Protein AF-A0A9E3SBA1-F1 (afdb_monomer)

Radius of gyration: 16.75 Å; Cα contacts (8 Å, |Δi|>4): 49; chains: 1; bounding box: 34×26×50 Å

Mean predicted aligned error: 8.0 Å

Foldseek 3Di:
DVVVVVVVVVVVVVLVVQLVQVLCCQAVCDDPNHRVDDVVCVVVPDDGHPVSNDPVVSVVSSVVVVVVVCVVVVVPPDDD

Sequence (80 aa):
SVLDGVGNGLGYAWVLIAVGFVRELFGSGTIWGYSVVPEAFYGIGYKNNGFMILPPMALIIVGIIIWIQRARTPELVEEN

Solvent-accessible surface area (backbone atoms only — not comparable to full-atom values): 4629 Å² total; per-residue (Å²): 108,75,67,56,54,49,52,52,52,50,54,54,50,51,53,53,51,54,51,49,51,53,32,32,45,60,11,68,28,22,58,97,84,43,71,72,56,57,67,68,48,48,72,76,67,55,68,66,33,66,68,45,62,38,74,72,43,55,57,52,50,50,51,50,53,52,48,54,52,40,72,75,40,57,89,74,51,82,84,128

Structure (mmCIF, N/CA/C/O backbone):
data_AF-A0A9E3SBA1-F1
#
_entry.id   AF-A0A9E3SBA1-F1
#
loop_
_atom_site.group_PDB
_atom_site.id
_atom_site.type_symbol
_atom_site.label_atom_id
_atom_site.label_alt_id
_atom_site.label_comp_id
_atom_site.label_asym_id
_atom_site.label_entity_id
_atom_site.label_seq_id
_atom_site.pdbx_PDB_ins_code
_atom_site.Cartn_x
_atom_site.Cartn_y
_atom_site.Cartn_z
_atom_site.occupancy
_atom_site.B_iso_or_equiv
_atom_site.auth_seq_id
_atom_site.auth_comp_id
_atom_site.auth_asym_id
_atom_site.auth_atom_id
_atom_site.pdbx_PDB_model_num
ATOM 1 N N . SER A 1 1 ? -20.533 -10.253 19.241 1.00 65.38 1 SER A N 1
ATOM 2 C CA . SER A 1 1 ? -21.648 -10.551 18.319 1.00 65.38 1 SER A CA 1
ATOM 3 C C . SER A 1 1 ? -21.093 -11.035 16.983 1.00 65.38 1 SER A C 1
ATOM 5 O O . SER A 1 1 ? -19.977 -10.664 16.641 1.00 65.3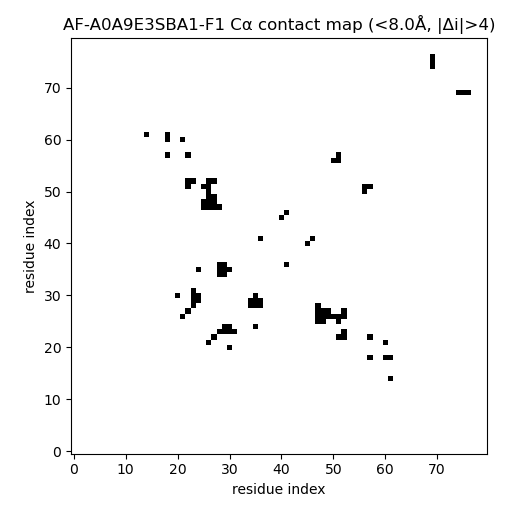8 1 SER A O 1
ATOM 7 N N . VAL A 1 2 ? -21.827 -11.855 16.217 1.00 84.25 2 VAL A N 1
ATOM 8 C CA . VAL A 1 2 ? -21.426 -12.283 14.851 1.00 84.25 2 VAL A CA 1
ATOM 9 C C . VAL A 1 2 ? -21.151 -11.069 13.954 1.00 84.25 2 VAL A C 1
ATOM 11 O O . VAL A 1 2 ? -20.204 -11.070 13.174 1.00 84.25 2 VAL A O 1
ATOM 14 N N . LEU A 1 3 ? -21.929 -9.999 14.141 1.00 82.31 3 LEU A N 1
ATOM 15 C CA . LEU A 1 3 ? -21.776 -8.725 13.443 1.00 82.31 3 LEU A CA 1
ATOM 16 C C . LEU A 1 3 ? -20.414 -8.051 13.712 1.00 82.31 3 LEU A C 1
ATOM 18 O O . LEU A 1 3 ? -19.816 -7.508 12.788 1.00 82.31 3 LEU A O 1
ATOM 22 N N . ASP A 1 4 ? -19.879 -8.164 14.931 1.00 80.38 4 ASP A N 1
ATOM 23 C CA . ASP A 1 4 ? -18.568 -7.599 15.298 1.00 80.38 4 ASP A CA 1
ATOM 24 C C . ASP A 1 4 ? -17.420 -8.402 14.667 1.00 80.38 4 ASP A C 1
ATOM 26 O O . ASP A 1 4 ? -16.391 -7.849 14.277 1.00 80.38 4 ASP A O 1
ATOM 30 N N . GLY A 1 5 ? -17.605 -9.719 14.527 1.00 86.00 5 GLY A N 1
ATOM 31 C CA . GLY A 1 5 ? -16.667 -10.587 13.814 1.00 86.00 5 GLY A CA 1
ATOM 32 C C . GLY A 1 5 ? -16.610 -10.263 12.319 1.00 86.00 5 GLY A C 1
ATOM 33 O O . GLY A 1 5 ? -15.524 -10.142 11.752 1.00 86.00 5 GLY A O 1
ATOM 34 N N . VAL A 1 6 ? -17.772 -10.048 11.693 1.00 90.81 6 VAL A N 1
ATOM 35 C CA . VAL A 1 6 ? -17.874 -9.640 10.282 1.00 90.81 6 VAL A CA 1
ATOM 36 C C . VAL A 1 6 ? -17.288 -8.244 10.066 1.00 90.81 6 VAL A C 1
ATOM 38 O O . VAL A 1 6 ? -16.531 -8.052 9.118 1.00 90.81 6 VAL A O 1
ATOM 41 N N . GLY A 1 7 ? -17.567 -7.289 10.959 1.00 87.00 7 GLY A N 1
ATOM 42 C CA . GLY A 1 7 ? -17.026 -5.929 10.879 1.00 87.00 7 GLY A CA 1
ATOM 43 C C . GLY A 1 7 ? -15.496 -5.892 10.907 1.00 87.00 7 GLY A C 1
ATOM 44 O O . GLY A 1 7 ? -14.880 -5.243 10.062 1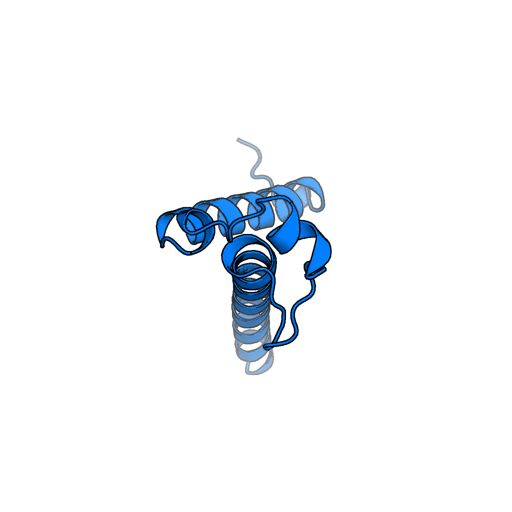.00 87.00 7 GLY A O 1
ATOM 45 N N . ASN A 1 8 ? -14.871 -6.658 11.805 1.00 87.88 8 ASN A N 1
ATOM 46 C CA . ASN A 1 8 ? -13.411 -6.769 11.847 1.00 87.88 8 ASN A CA 1
ATOM 47 C C . ASN A 1 8 ? -12.853 -7.445 10.588 1.00 87.88 8 ASN A C 1
ATOM 49 O O . ASN A 1 8 ? -11.917 -6.931 9.976 1.00 87.88 8 ASN A O 1
ATOM 53 N N . GLY A 1 9 ? -13.450 -8.561 10.155 1.00 90.38 9 GLY A N 1
ATOM 54 C CA . GLY A 1 9 ? -13.024 -9.271 8.946 1.00 90.38 9 GLY A CA 1
ATOM 55 C C . GLY A 1 9 ? -13.099 -8.408 7.683 1.00 90.38 9 GLY A C 1
ATOM 56 O O . GLY A 1 9 ? -12.163 -8.406 6.885 1.00 90.38 9 GLY A O 1
ATOM 57 N N . LEU A 1 10 ? -14.169 -7.622 7.531 1.00 93.00 10 LEU A N 1
ATOM 58 C CA . LEU A 1 10 ? -14.333 -6.682 6.420 1.00 93.00 10 LEU A CA 1
ATOM 59 C C . LEU A 1 10 ? -13.312 -5.542 6.472 1.00 93.00 10 LEU A C 1
ATOM 61 O O . LEU A 1 10 ? -12.761 -5.184 5.432 1.00 93.00 10 LEU A O 1
ATOM 65 N N . GLY A 1 11 ? -13.015 -5.014 7.662 1.00 88.56 11 GLY A N 1
ATOM 66 C CA . GLY A 1 11 ? -11.979 -3.996 7.844 1.00 88.56 11 GLY A CA 1
ATOM 67 C C . GLY A 1 11 ? -10.600 -4.486 7.399 1.00 88.56 11 GLY A C 1
ATOM 68 O O . GLY A 1 11 ? -9.930 -3.819 6.608 1.00 88.56 11 GLY A O 1
ATOM 69 N N . TYR A 1 12 ? -10.200 -5.687 7.828 1.00 90.00 12 TYR A N 1
ATOM 70 C CA . TYR A 1 12 ? -8.935 -6.286 7.393 1.00 90.00 12 TYR A CA 1
ATOM 71 C C . TYR A 1 12 ? -8.928 -6.601 5.893 1.00 90.00 12 TYR A C 1
ATOM 73 O O . TYR A 1 12 ? -7.959 -6.276 5.206 1.00 90.00 12 TYR A O 1
ATOM 81 N N . ALA A 1 13 ? -10.008 -7.182 5.363 1.00 92.50 13 ALA A N 1
ATOM 82 C CA . ALA A 1 13 ? -10.118 -7.494 3.940 1.00 92.50 13 ALA A CA 1
ATOM 83 C C . ALA A 1 13 ? -10.004 -6.234 3.067 1.00 92.50 13 ALA A C 1
ATOM 85 O O . ALA A 1 13 ? -9.298 -6.248 2.059 1.00 92.50 13 ALA A O 1
ATOM 86 N N . TRP A 1 14 ? -10.631 -5.130 3.481 1.00 93.12 14 TRP A N 1
ATOM 87 C CA . TRP A 1 14 ? -10.562 -3.854 2.773 1.00 93.12 14 TRP A CA 1
ATOM 88 C C . TRP A 1 14 ? -9.130 -3.323 2.664 1.00 93.12 14 TRP A C 1
ATOM 90 O O . TRP A 1 14 ? -8.688 -2.953 1.574 1.00 93.12 14 TRP A O 1
ATOM 100 N N . VAL A 1 15 ? -8.374 -3.343 3.767 1.00 91.81 15 VAL A N 1
ATOM 101 C CA . VAL A 1 15 ? -6.971 -2.899 3.772 1.00 91.81 15 VAL A CA 1
ATOM 102 C C . VAL A 1 15 ? -6.117 -3.778 2.857 1.00 91.81 1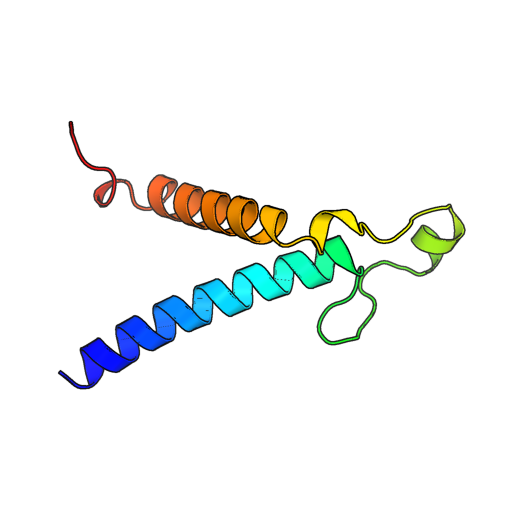5 VAL A C 1
ATOM 104 O O . VAL A 1 15 ? -5.315 -3.256 2.084 1.00 91.81 15 VAL A O 1
ATOM 107 N N . LEU A 1 16 ? -6.308 -5.101 2.888 1.00 92.00 16 LEU A N 1
ATOM 108 C CA . LEU A 1 16 ? -5.562 -6.027 2.030 1.00 92.00 16 LEU A CA 1
ATOM 109 C C . LEU A 1 16 ? -5.837 -5.788 0.540 1.00 92.00 16 LEU A C 1
ATOM 111 O O . LEU A 1 16 ? -4.894 -5.759 -0.254 1.00 92.00 16 LEU A O 1
ATOM 115 N N . ILE A 1 17 ? -7.102 -5.568 0.166 1.00 92.31 17 ILE A N 1
ATOM 116 C CA . ILE A 1 17 ? -7.495 -5.261 -1.216 1.00 92.31 17 ILE A CA 1
ATOM 117 C C . ILE A 1 17 ? -6.863 -3.941 -1.669 1.00 92.31 17 ILE A C 1
ATOM 119 O O . ILE A 1 17 ? -6.258 -3.889 -2.739 1.00 92.31 17 ILE A O 1
ATOM 123 N N . ALA A 1 18 ? -6.945 -2.891 -0.848 1.00 91.94 18 ALA A N 1
ATOM 124 C CA . ALA A 1 18 ? -6.381 -1.584 -1.174 1.00 91.94 18 ALA A CA 1
ATOM 125 C C . ALA A 1 18 ? -4.854 -1.638 -1.362 1.00 91.94 18 ALA A C 1
ATOM 127 O O . ALA A 1 18 ? -4.324 -1.116 -2.344 1.00 91.94 18 ALA A O 1
ATOM 128 N N . VAL A 1 19 ? -4.134 -2.310 -0.458 1.00 91.62 19 VAL A N 1
ATOM 129 C CA . VAL A 1 19 ? -2.672 -2.463 -0.548 1.00 91.62 19 VAL A CA 1
ATOM 130 C C . VAL A 1 19 ? -2.278 -3.293 -1.771 1.00 91.62 19 VAL A C 1
ATOM 132 O O . VAL A 1 19 ? -1.339 -2.926 -2.478 1.00 91.62 19 VAL A O 1
ATOM 135 N N . GLY A 1 20 ? -2.987 -4.394 -2.039 1.00 90.12 20 GLY A N 1
ATOM 136 C CA . GLY A 1 20 ? -2.748 -5.246 -3.206 1.00 90.12 20 GLY A 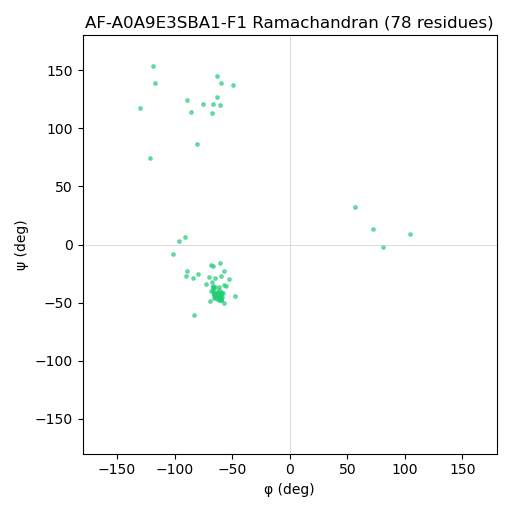CA 1
ATOM 137 C C . GLY A 1 20 ? -2.945 -4.493 -4.519 1.00 90.12 20 GLY A C 1
ATOM 138 O O . GLY A 1 20 ? -2.070 -4.532 -5.379 1.00 90.12 20 GLY A O 1
ATOM 139 N N . PHE A 1 21 ? -4.032 -3.725 -4.621 1.00 89.69 21 PHE A N 1
ATOM 140 C CA . PHE A 1 21 ? -4.336 -2.892 -5.783 1.00 89.69 21 PHE A CA 1
ATOM 141 C C . PHE A 1 21 ? -3.219 -1.889 -6.094 1.00 89.69 21 PHE A C 1
ATOM 143 O O . PHE A 1 21 ? -2.738 -1.819 -7.223 1.00 89.69 21 PHE A O 1
ATOM 150 N N . VAL A 1 22 ? -2.762 -1.138 -5.086 1.00 88.38 22 VAL A N 1
ATOM 151 C CA . VAL A 1 22 ? -1.678 -0.156 -5.255 1.00 88.38 22 VAL A CA 1
ATOM 152 C C . VAL A 1 22 ? -0.377 -0.856 -5.661 1.00 88.38 22 VAL A C 1
ATOM 154 O O . VAL A 1 22 ? 0.339 -0.377 -6.538 1.00 88.38 22 VAL A O 1
ATOM 157 N N . ARG A 1 23 ? -0.063 -2.012 -5.068 1.00 89.12 23 ARG A N 1
ATOM 158 C CA . ARG A 1 23 ? 1.149 -2.768 -5.421 1.00 89.12 23 ARG A CA 1
ATOM 159 C C . ARG A 1 23 ? 1.113 -3.317 -6.840 1.00 89.12 23 ARG A C 1
ATOM 161 O O . ARG A 1 23 ? 2.151 -3.312 -7.491 1.00 89.12 23 ARG A O 1
ATOM 168 N N . GLU A 1 24 ? -0.036 -3.773 -7.321 1.00 86.81 24 GLU A N 1
ATOM 169 C CA . GLU A 1 24 ? -0.166 -4.272 -8.692 1.00 86.81 24 GLU A CA 1
ATOM 170 C C . GLU A 1 24 ? -0.048 -3.123 -9.702 1.00 86.81 24 GLU A C 1
ATOM 172 O O . GLU A 1 24 ? 0.799 -3.154 -10.599 1.00 86.81 24 GLU A O 1
ATOM 177 N N . LEU A 1 25 ? -0.795 -2.038 -9.469 1.00 85.50 25 LEU A N 1
ATOM 178 C CA . LEU A 1 25 ? -0.814 -0.881 -10.358 1.00 85.50 25 LEU A CA 1
ATOM 179 C C . LEU A 1 25 ? 0.566 -0.227 -10.484 1.00 85.50 25 LEU A C 1
ATOM 181 O O . LEU A 1 25 ? 1.019 0.044 -11.592 1.00 85.50 25 LEU A O 1
ATOM 185 N N . PHE A 1 26 ? 1.248 0.026 -9.364 1.00 82.06 26 PHE A N 1
ATOM 186 C CA . PHE A 1 26 ? 2.547 0.703 -9.385 1.00 82.06 26 PHE A CA 1
ATOM 187 C C . PHE A 1 26 ? 3.732 -0.252 -9.528 1.00 82.06 26 PHE A C 1
ATOM 189 O O . PHE A 1 26 ? 4.799 0.185 -9.946 1.00 82.06 26 PHE A O 1
ATOM 196 N N . GLY A 1 27 ? 3.581 -1.527 -9.166 1.00 82.50 27 GLY A N 1
ATOM 197 C CA . GLY A 1 27 ? 4.640 -2.530 -9.262 1.00 82.50 27 GLY A CA 1
ATOM 198 C C . GLY A 1 27 ? 4.748 -3.127 -10.656 1.00 82.50 27 GLY A C 1
ATOM 199 O O . GLY A 1 27 ? 5.794 -3.004 -11.289 1.00 82.50 27 GLY A O 1
ATOM 200 N N . SER A 1 28 ? 3.677 -3.763 -11.137 1.00 77.62 28 SER A N 1
ATOM 201 C CA . SER A 1 28 ? 3.648 -4.459 -12.430 1.00 77.62 28 SER A CA 1
ATOM 202 C C . SER A 1 28 ? 2.966 -3.674 -13.549 1.00 77.62 28 SER A C 1
ATOM 204 O O . SER A 1 28 ? 3.047 -4.104 -14.698 1.00 77.62 28 SER A O 1
ATOM 206 N N . GLY A 1 29 ? 2.319 -2.542 -13.248 1.00 77.12 29 GLY A N 1
ATOM 207 C CA . GLY A 1 29 ? 1.572 -1.771 -14.248 1.00 77.12 29 GLY A CA 1
ATOM 208 C C . GLY A 1 29 ? 0.266 -2.445 -14.671 1.00 77.12 29 GLY A C 1
ATOM 209 O O . GLY A 1 29 ? -0.336 -2.062 -15.679 1.00 77.12 29 GLY A O 1
ATOM 210 N N . THR A 1 30 ? -0.167 -3.456 -13.913 1.00 80.69 30 THR A N 1
ATOM 211 C CA . THR A 1 30 ? -1.342 -4.276 -14.204 1.00 80.69 30 THR A CA 1
ATOM 212 C C . THR A 1 30 ? -2.366 -4.156 -13.089 1.00 80.69 30 THR A C 1
ATOM 214 O O . THR A 1 30 ? -2.033 -3.876 -11.941 1.00 80.69 30 THR A O 1
ATOM 217 N N . ILE A 1 31 ? -3.627 -4.372 -13.434 1.00 83.62 31 ILE A N 1
ATOM 218 C CA . ILE A 1 31 ? -4.721 -4.534 -12.484 1.00 83.62 31 ILE A CA 1
ATOM 219 C C . ILE A 1 31 ? -5.456 -5.798 -12.917 1.00 83.62 31 ILE A C 1
ATOM 221 O O . ILE A 1 31 ? -5.987 -5.853 -14.027 1.00 83.62 31 ILE A O 1
ATOM 225 N N . TRP A 1 32 ? -5.473 -6.822 -12.060 1.00 79.94 32 TRP A N 1
ATOM 226 C CA . TRP A 1 32 ? -6.140 -8.101 -12.324 1.00 79.94 32 TRP A CA 1
ATOM 227 C C . TRP A 1 32 ? -5.644 -8.773 -13.618 1.00 79.94 32 TRP A C 1
ATOM 229 O O . TRP A 1 32 ? -6.404 -9.433 -14.324 1.00 79.94 32 TRP A O 1
ATOM 239 N N . GLY A 1 33 ? -4.364 -8.572 -13.949 1.00 74.81 33 GLY A N 1
ATOM 240 C CA . GLY A 1 33 ? -3.746 -9.087 -15.176 1.00 74.81 33 GLY A CA 1
ATOM 241 C C . GLY A 1 33 ? -4.008 -8.270 -16.448 1.00 74.81 33 GLY A C 1
ATOM 242 O O . GLY A 1 33 ? -3.441 -8.593 -17.489 1.00 74.81 33 GLY A O 1
ATOM 243 N N . TYR A 1 34 ? -4.797 -7.194 -16.382 1.00 77.62 34 TYR A N 1
ATOM 244 C CA . TYR A 1 34 ? -4.925 -6.235 -17.480 1.00 77.62 34 TYR A CA 1
ATOM 245 C C . TYR A 1 34 ? -3.871 -5.138 -17.338 1.00 77.62 34 TYR A C 1
ATOM 247 O O . TYR A 1 34 ? -3.796 -4.476 -16.302 1.00 77.62 34 TYR A O 1
ATOM 255 N N . SER A 1 35 ? -3.059 -4.931 -18.375 1.00 74.62 35 SER A N 1
ATOM 256 C CA . SER A 1 35 ? -2.091 -3.831 -18.413 1.00 74.62 35 SER A CA 1
ATOM 257 C C . SER A 1 35 ? -2.819 -2.495 -18.480 1.00 74.62 35 SER A C 1
ATOM 259 O O . SER A 1 35 ? -3.481 -2.181 -19.467 1.00 74.62 35 SER A O 1
ATOM 261 N N . VAL A 1 36 ? -2.694 -1.710 -17.413 1.00 75.44 36 VAL A N 1
ATOM 262 C CA . VAL A 1 36 ? -3.268 -0.360 -17.321 1.00 75.44 36 VAL A CA 1
ATOM 263 C C . VAL A 1 36 ? -2.275 0.678 -17.828 1.00 75.44 36 VAL A C 1
ATOM 265 O O . VAL A 1 36 ? -2.672 1.718 -18.350 1.00 75.44 36 VAL A O 1
ATOM 268 N N . VAL A 1 37 ? -0.978 0.382 -17.727 1.00 70.56 37 VAL A N 1
ATOM 269 C CA . VAL A 1 37 ? 0.073 1.191 -18.343 1.00 70.56 37 VAL A CA 1
ATOM 270 C C . VAL A 1 37 ? 0.080 0.923 -19.857 1.00 70.56 37 VAL A C 1
ATOM 272 O O . VAL A 1 37 ? 0.273 -0.227 -20.261 1.00 70.56 37 VAL A O 1
ATOM 275 N N . PRO A 1 38 ? -0.119 1.945 -20.713 1.00 66.81 38 PRO A N 1
ATOM 276 C CA . PRO A 1 38 ? -0.107 1.761 -22.161 1.00 66.81 38 PRO A CA 1
ATOM 277 C C . PRO A 1 38 ? 1.241 1.212 -22.641 1.00 66.81 38 PRO A C 1
ATOM 279 O O . PRO A 1 38 ? 2.28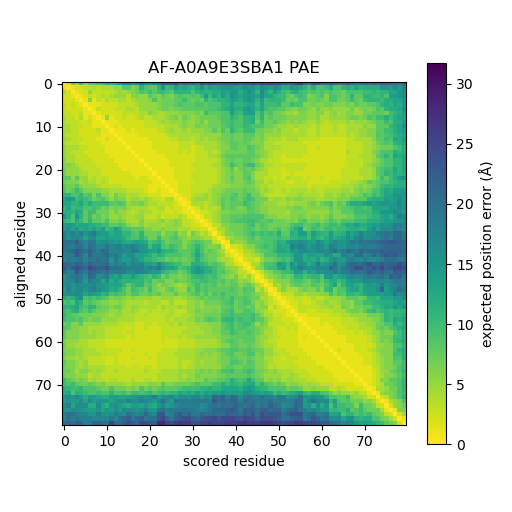9 1.700 -22.219 1.00 66.81 38 PRO A O 1
ATOM 282 N N . GLU A 1 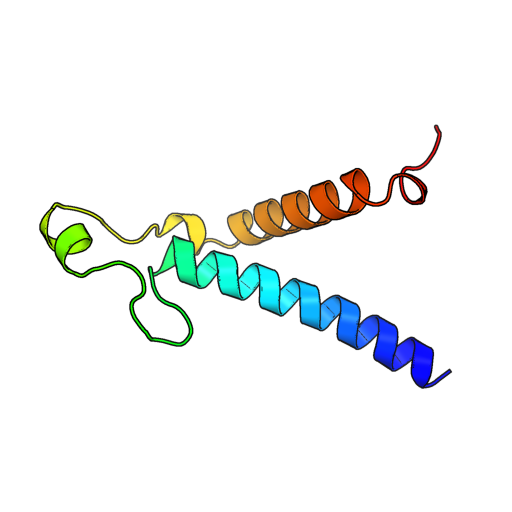39 ? 1.237 0.267 -23.586 1.00 64.69 39 GLU A N 1
ATOM 283 C CA . GLU A 1 39 ? 2.459 -0.289 -24.203 1.00 64.69 39 GLU A CA 1
ATOM 284 C C . GLU A 1 39 ? 3.397 0.790 -24.762 1.00 64.69 39 GLU A C 1
ATOM 286 O O . GLU A 1 39 ? 4.617 0.638 -24.726 1.00 64.69 39 GLU A O 1
ATOM 291 N N . ALA A 1 40 ? 2.842 1.927 -25.192 1.00 63.69 40 ALA A N 1
ATOM 292 C CA . ALA A 1 40 ? 3.609 3.092 -25.618 1.00 63.69 40 ALA A CA 1
ATOM 293 C C . ALA A 1 40 ? 4.575 3.605 -24.531 1.00 63.69 40 ALA A C 1
ATOM 295 O O . ALA A 1 40 ? 5.682 4.019 -24.863 1.00 63.69 40 ALA A O 1
ATOM 296 N N . PHE A 1 41 ? 4.204 3.531 -23.245 1.00 63.16 41 PHE A N 1
ATOM 297 C CA . PHE A 1 41 ? 5.090 3.894 -22.135 1.00 63.16 41 PHE A CA 1
ATOM 298 C C . PHE A 1 41 ? 6.248 2.899 -21.989 1.00 63.16 41 PHE A C 1
ATOM 300 O O . PHE A 1 41 ? 7.391 3.314 -21.798 1.00 63.16 41 PHE A O 1
ATOM 307 N N . TYR A 1 42 ? 5.994 1.598 -22.152 1.00 63.69 42 TYR A N 1
ATOM 308 C CA . TYR A 1 42 ? 7.061 0.591 -22.163 1.00 63.69 42 TYR A CA 1
ATOM 309 C C . TYR A 1 42 ? 8.004 0.772 -23.363 1.00 63.69 42 TYR A C 1
ATOM 311 O O . TYR A 1 42 ? 9.219 0.638 -23.214 1.00 63.69 42 TYR A O 1
ATOM 319 N N . GLY A 1 43 ? 7.470 1.169 -24.523 1.00 61.31 43 GLY A N 1
ATOM 320 C CA . GLY A 1 43 ? 8.244 1.470 -25.732 1.00 61.31 43 GLY A CA 1
ATOM 321 C C . GLY A 1 43 ? 9.181 2.680 -25.612 1.00 61.31 43 GLY A C 1
ATOM 322 O O . GLY A 1 43 ? 10.233 2.692 -26.245 1.00 61.31 43 GLY A O 1
ATOM 323 N N . ILE A 1 44 ? 8.853 3.667 -24.769 1.00 69.25 44 ILE A N 1
ATOM 324 C CA . ILE A 1 44 ? 9.702 4.848 -24.496 1.00 69.25 44 ILE A CA 1
ATOM 325 C C . ILE A 1 44 ? 10.662 4.654 -23.307 1.00 69.25 44 ILE A C 1
ATOM 327 O O . ILE A 1 44 ? 11.345 5.596 -22.909 1.00 69.25 44 ILE A O 1
ATOM 331 N N . GLY A 1 45 ? 10.735 3.443 -22.741 1.00 66.00 45 GLY A N 1
ATOM 332 C CA . GLY A 1 45 ? 11.688 3.093 -21.683 1.00 66.00 45 GLY A CA 1
ATOM 333 C C . GLY A 1 45 ? 11.104 2.987 -20.273 1.00 66.00 45 GLY A C 1
ATOM 334 O O . GLY A 1 45 ? 11.873 2.831 -19.321 1.00 66.00 45 GLY A O 1
ATOM 335 N N . TYR A 1 46 ? 9.777 3.028 -20.105 1.00 66.56 46 TYR A N 1
ATOM 336 C CA . TYR A 1 46 ? 9.154 2.703 -18.822 1.00 66.56 46 TYR A CA 1
ATOM 337 C C . TYR A 1 46 ? 9.433 1.240 -18.466 1.00 66.56 46 TYR A C 1
ATOM 339 O O . TYR A 1 46 ? 9.163 0.323 -19.242 1.00 66.56 46 TYR A O 1
ATOM 347 N N . LYS A 1 47 ? 9.973 1.019 -17.270 1.00 68.00 47 LYS A N 1
ATOM 348 C CA . LYS A 1 47 ? 10.114 -0.308 -16.677 1.00 68.00 47 LYS A CA 1
ATOM 349 C C . LYS A 1 47 ? 9.278 -0.360 -15.415 1.00 68.00 47 LYS A C 1
ATOM 351 O O . LYS A 1 47 ? 9.278 0.580 -14.624 1.00 68.00 47 LYS A O 1
ATOM 356 N N . ASN A 1 48 ? 8.615 -1.493 -15.235 1.00 71.56 48 ASN A N 1
ATOM 357 C CA . ASN A 1 48 ? 7.869 -1.809 -14.029 1.00 71.56 48 ASN A CA 1
ATOM 358 C C . ASN A 1 48 ? 8.701 -1.554 -12.772 1.00 71.56 48 ASN A C 1
ATOM 360 O O . ASN A 1 48 ? 9.892 -1.883 -12.716 1.00 71.56 48 ASN A O 1
ATOM 364 N N . ASN A 1 49 ? 8.067 -0.958 -11.763 1.00 76.81 49 ASN A N 1
ATOM 365 C CA . ASN A 1 49 ? 8.745 -0.582 -10.539 1.00 76.81 49 ASN A CA 1
ATOM 366 C C . ASN A 1 49 ? 8.895 -1.799 -9.617 1.00 76.81 49 ASN A C 1
ATOM 368 O O . ASN A 1 49 ? 8.096 -2.027 -8.708 1.00 76.81 49 ASN A O 1
ATOM 372 N N . GLY A 1 50 ? 9.970 -2.564 -9.819 1.00 75.75 50 GLY A N 1
ATOM 373 C CA . GLY A 1 50 ? 10.302 -3.717 -8.977 1.00 75.75 50 GLY A CA 1
ATOM 374 C C . GLY A 1 50 ? 10.463 -3.372 -7.491 1.00 75.75 50 GLY A C 1
ATOM 375 O O . GLY A 1 50 ? 10.254 -4.232 -6.638 1.00 75.75 50 GLY A O 1
ATOM 376 N N . PHE A 1 51 ? 10.753 -2.110 -7.157 1.00 79.56 51 PHE A N 1
ATOM 377 C CA . PHE A 1 51 ? 10.828 -1.645 -5.773 1.00 79.56 51 PHE A CA 1
ATOM 378 C C . PHE A 1 51 ? 9.460 -1.685 -5.075 1.00 79.56 51 PHE A C 1
ATOM 380 O O . PHE A 1 51 ? 9.387 -2.092 -3.919 1.00 79.56 51 PHE A O 1
ATOM 387 N N . MET A 1 52 ? 8.362 -1.377 -5.781 1.00 82.62 52 MET A N 1
ATOM 388 C CA . MET A 1 52 ? 6.991 -1.427 -5.234 1.00 82.62 52 MET A CA 1
ATOM 389 C C . MET A 1 52 ? 6.495 -2.842 -4.922 1.00 82.62 52 MET A C 1
ATOM 391 O O . MET A 1 52 ? 5.547 -3.022 -4.155 1.00 82.62 52 MET A O 1
ATOM 395 N N . ILE A 1 53 ? 7.151 -3.858 -5.480 1.00 80.69 53 ILE A N 1
ATOM 396 C CA . ILE A 1 53 ? 6.833 -5.263 -5.217 1.00 80.69 53 ILE A CA 1
ATOM 397 C C . ILE A 1 53 ? 7.432 -5.715 -3.878 1.00 80.69 53 ILE A C 1
ATOM 399 O O . ILE A 1 53 ? 6.885 -6.624 -3.246 1.00 80.69 53 ILE A O 1
ATOM 403 N N . LEU A 1 54 ? 8.509 -5.073 -3.415 1.00 86.81 54 LEU A N 1
ATOM 404 C CA .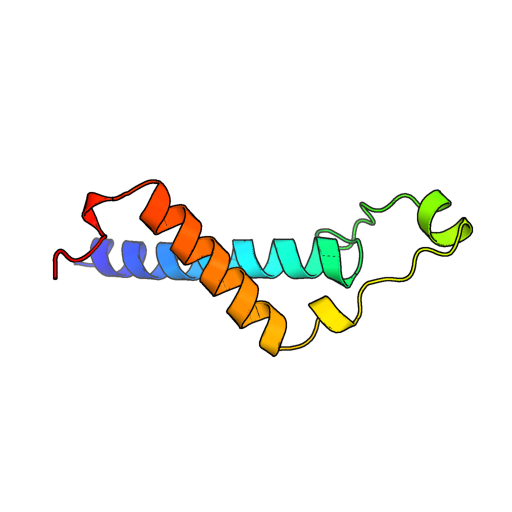 LEU A 1 54 ? 9.230 -5.486 -2.215 1.00 86.81 54 LEU A CA 1
ATOM 405 C C . LEU A 1 54 ? 8.351 -5.397 -0.948 1.00 86.81 54 LEU A C 1
ATOM 407 O O . LEU A 1 54 ? 7.566 -4.454 -0.806 1.00 86.81 54 LEU A O 1
ATOM 411 N N . PRO A 1 55 ? 8.521 -6.325 0.019 1.00 85.81 55 PRO A N 1
ATOM 412 C CA . PRO A 1 55 ? 7.802 -6.308 1.296 1.00 85.81 55 PRO A CA 1
ATOM 413 C C . PRO A 1 55 ? 7.770 -4.956 2.041 1.00 85.81 55 PRO A C 1
ATOM 415 O O . PRO A 1 55 ? 6.686 -4.580 2.489 1.00 85.81 55 PRO A O 1
ATOM 418 N N . PRO A 1 56 ? 8.875 -4.181 2.163 1.00 89.06 56 PRO A N 1
ATOM 419 C CA . PRO A 1 56 ? 8.856 -2.894 2.869 1.00 89.06 56 PRO A CA 1
ATOM 420 C C . PRO A 1 56 ? 7.880 -1.867 2.282 1.00 89.06 56 PRO A C 1
ATOM 422 O O . PRO A 1 56 ? 7.352 -1.041 3.026 1.00 89.06 56 PRO A O 1
ATOM 425 N N . MET A 1 57 ? 7.572 -1.931 0.983 1.00 90.06 57 MET A N 1
ATOM 426 C CA . MET A 1 57 ? 6.628 -0.990 0.376 1.00 90.06 57 MET A CA 1
ATOM 427 C C . MET A 1 57 ? 5.190 -1.221 0.836 1.00 90.06 57 MET A C 1
ATOM 429 O O . MET A 1 57 ? 4.432 -0.260 0.942 1.00 90.06 57 MET A O 1
ATOM 433 N N . ALA A 1 58 ? 4.821 -2.452 1.204 1.00 88.12 58 ALA A N 1
ATOM 434 C CA . ALA A 1 58 ? 3.506 -2.725 1.780 1.00 88.12 58 ALA A CA 1
ATOM 435 C C . ALA A 1 58 ? 3.297 -1.967 3.104 1.00 88.12 58 ALA A C 1
ATOM 437 O O . ALA A 1 58 ? 2.221 -1.420 3.328 1.00 88.12 58 ALA A O 1
ATOM 438 N N . LEU A 1 59 ? 4.337 -1.869 3.942 1.00 91.69 59 LEU A N 1
ATOM 439 C CA . LEU A 1 59 ? 4.281 -1.140 5.214 1.00 91.69 59 LEU A CA 1
ATOM 440 C C . LEU A 1 59 ? 4.092 0.365 5.000 1.00 91.69 59 LEU A C 1
ATOM 442 O O . LEU A 1 59 ? 3.298 0.991 5.698 1.00 91.69 59 LEU A O 1
ATOM 446 N N . ILE A 1 60 ? 4.773 0.934 4.002 1.00 91.56 60 ILE A N 1
ATOM 447 C CA . ILE A 1 60 ? 4.637 2.354 3.650 1.00 91.56 60 ILE A CA 1
ATOM 448 C C . ILE A 1 60 ? 3.220 2.649 3.144 1.00 91.56 60 ILE A C 1
ATOM 450 O O . ILE A 1 60 ? 2.604 3.616 3.588 1.00 91.56 60 ILE A O 1
ATOM 454 N N . ILE A 1 61 ? 2.670 1.802 2.267 1.00 91.44 61 ILE A N 1
ATOM 455 C CA . ILE A 1 61 ? 1.302 1.967 1.748 1.00 91.44 61 ILE A CA 1
ATOM 456 C C . ILE A 1 61 ? 0.280 1.885 2.886 1.00 91.44 61 ILE A C 1
ATOM 458 O O . ILE A 1 61 ? -0.597 2.740 2.976 1.00 91.44 61 ILE A O 1
ATOM 462 N N . VAL A 1 62 ? 0.411 0.904 3.786 1.00 92.38 62 VAL A N 1
ATOM 463 C CA . VAL A 1 62 ? -0.456 0.796 4.971 1.00 92.38 62 VAL A CA 1
ATOM 464 C C . VAL A 1 62 ? -0.341 2.046 5.847 1.00 92.38 62 VAL A C 1
ATOM 466 O O . VAL A 1 62 ? -1.363 2.590 6.257 1.00 92.38 62 VAL A O 1
ATOM 469 N N . GLY A 1 63 ? 0.873 2.553 6.078 1.00 91.94 63 GLY A N 1
ATOM 470 C CA . GLY A 1 63 ? 1.097 3.794 6.824 1.00 91.94 63 GLY A CA 1
ATOM 471 C C . GLY A 1 63 ? 0.392 5.004 6.203 1.00 91.94 63 GLY A C 1
ATOM 472 O O . GLY A 1 63 ? -0.245 5.775 6.918 1.00 91.94 63 GLY A O 1
ATOM 473 N N . ILE A 1 64 ? 0.424 5.134 4.872 1.00 91.44 64 ILE A N 1
ATOM 474 C CA . ILE A 1 64 ? -0.296 6.189 4.142 1.00 91.44 64 ILE A CA 1
ATOM 475 C C . ILE A 1 64 ? -1.814 6.016 4.276 1.00 91.44 64 ILE A C 1
ATOM 477 O O . ILE A 1 64 ? -2.516 6.997 4.512 1.00 91.44 64 ILE A O 1
ATOM 481 N N . ILE A 1 65 ? -2.331 4.789 4.162 1.00 90.12 65 ILE A N 1
ATOM 482 C CA . ILE A 1 65 ? -3.767 4.505 4.325 1.00 90.12 65 ILE A CA 1
ATOM 483 C C . ILE A 1 65 ? -4.237 4.913 5.727 1.00 90.12 65 ILE A C 1
ATOM 485 O O . ILE A 1 65 ? -5.242 5.612 5.854 1.00 90.12 65 ILE A O 1
ATOM 489 N N . ILE A 1 66 ? -3.486 4.539 6.769 1.00 90.25 66 ILE A N 1
ATOM 490 C CA . ILE A 1 66 ? -3.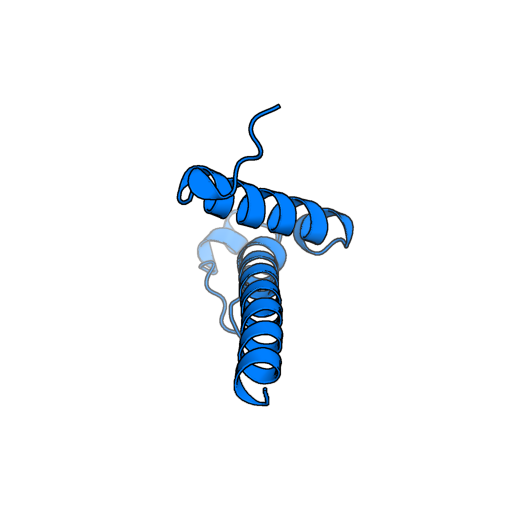783 4.914 8.159 1.00 90.25 66 ILE A CA 1
ATOM 491 C C . ILE A 1 66 ? -3.711 6.433 8.333 1.00 90.25 66 ILE A C 1
ATOM 493 O O . ILE A 1 66 ? -4.577 7.022 8.979 1.00 90.25 66 ILE A O 1
ATOM 497 N N . TRP A 1 67 ? -2.705 7.083 7.746 1.00 89.94 67 TRP A N 1
ATOM 498 C CA . TRP A 1 67 ? -2.565 8.536 7.803 1.00 89.94 67 TRP A CA 1
ATOM 499 C C . TRP A 1 67 ? -3.759 9.253 7.165 1.00 89.94 67 TRP A C 1
ATOM 501 O O . TRP A 1 67 ? -4.326 10.149 7.786 1.00 89.94 67 TRP A O 1
ATOM 511 N N . ILE A 1 68 ? -4.200 8.827 5.977 1.00 88.06 68 ILE A N 1
ATOM 512 C CA . ILE A 1 68 ? -5.382 9.390 5.305 1.00 88.06 68 ILE A CA 1
ATOM 513 C C . ILE A 1 68 ? -6.640 9.170 6.148 1.00 88.06 68 ILE A C 1
ATOM 515 O O . ILE A 1 68 ? -7.441 10.094 6.300 1.00 88.06 68 ILE A O 1
ATOM 519 N N . GLN A 1 69 ? -6.811 7.969 6.708 1.00 86.12 69 GLN A N 1
ATOM 520 C CA . GLN A 1 69 ? -7.941 7.657 7.580 1.00 86.12 69 GLN A CA 1
ATOM 521 C C . GLN A 1 69 ? -7.963 8.585 8.803 1.00 86.12 69 GLN A C 1
ATOM 523 O O . GLN A 1 69 ? -8.991 9.197 9.081 1.00 86.12 69 GLN A O 1
ATOM 528 N N . ARG A 1 70 ? -6.825 8.763 9.485 1.00 84.00 70 ARG A N 1
ATOM 529 C CA . ARG A 1 70 ? -6.703 9.663 10.646 1.00 84.00 70 ARG A CA 1
ATOM 530 C C . ARG A 1 70 ? -6.878 11.137 10.278 1.00 84.00 70 ARG A C 1
ATOM 532 O O . ARG A 1 70 ? -7.481 11.880 11.040 1.00 84.00 70 ARG A O 1
ATOM 539 N N . ALA A 1 71 ? -6.405 11.561 9.107 1.00 83.12 71 ALA A N 1
ATOM 540 C CA . ALA A 1 71 ? -6.579 12.934 8.635 1.00 83.12 71 ALA A CA 1
ATOM 541 C C . ALA A 1 71 ? -8.051 13.271 8.326 1.00 83.12 71 ALA A C 1
ATOM 543 O O . ALA A 1 71 ? -8.470 14.414 8.484 1.00 83.12 71 ALA A O 1
ATOM 544 N N . ARG A 1 72 ? -8.837 12.287 7.870 1.00 80.62 72 ARG A N 1
ATOM 545 C CA . ARG A 1 72 ? -10.275 12.433 7.577 1.00 80.62 72 ARG A CA 1
ATOM 546 C C . ARG A 1 72 ? -11.154 12.256 8.816 1.00 80.62 72 ARG A C 1
ATOM 548 O O . ARG A 1 72 ? -12.232 12.839 8.867 1.00 80.62 72 ARG A O 1
ATOM 555 N N . THR A 1 73 ? -10.694 11.469 9.782 1.00 79.25 73 THR A N 1
ATOM 556 C CA . THR A 1 73 ? -11.416 11.120 11.007 1.00 79.25 73 THR A CA 1
ATOM 557 C C . THR A 1 73 ? -10.581 11.556 12.220 1.00 79.25 73 THR A C 1
ATOM 559 O O . THR A 1 73 ? -9.955 10.718 12.874 1.00 79.25 73 THR A O 1
ATOM 562 N N . PRO A 1 74 ? -10.527 12.873 12.511 1.00 67.12 74 PRO A N 1
ATOM 563 C CA . PRO A 1 74 ? -9.683 13.425 13.573 1.00 67.12 74 PRO A CA 1
ATOM 564 C C . PRO A 1 74 ? -10.114 12.987 14.980 1.00 67.12 74 PRO A C 1
ATOM 566 O O . PRO A 1 74 ? -9.311 13.023 15.896 1.00 67.12 74 PRO A O 1
ATOM 569 N N . GLU A 1 75 ? -11.345 12.502 15.147 1.00 68.00 75 GLU A N 1
ATOM 570 C CA . GLU A 1 75 ? -11.846 11.850 16.370 1.00 68.00 75 GLU A CA 1
ATOM 571 C C . GLU A 1 75 ? -11.077 10.571 16.766 1.00 68.00 75 GLU A C 1
ATOM 573 O O . GLU A 1 75 ? -11.185 10.119 17.901 1.00 68.00 75 GLU A O 1
ATOM 578 N N . LEU A 1 76 ? -10.282 9.992 15.853 1.00 59.09 76 LEU A N 1
ATOM 579 C CA . LEU A 1 76 ? -9.374 8.863 16.117 1.00 59.09 76 LEU A CA 1
ATOM 580 C C . LEU A 1 76 ? -7.928 9.311 16.406 1.00 59.09 76 LEU A C 1
ATOM 582 O O . LEU A 1 76 ? -7.026 8.473 16.518 1.00 59.09 76 LEU A O 1
ATOM 586 N N . VAL A 1 77 ? -7.675 10.621 16.457 1.00 64.19 77 VAL A N 1
ATOM 587 C CA . VAL A 1 77 ? -6.387 11.185 16.865 1.00 64.19 77 VAL A CA 1
ATOM 588 C C . VAL A 1 77 ? -6.406 11.297 18.384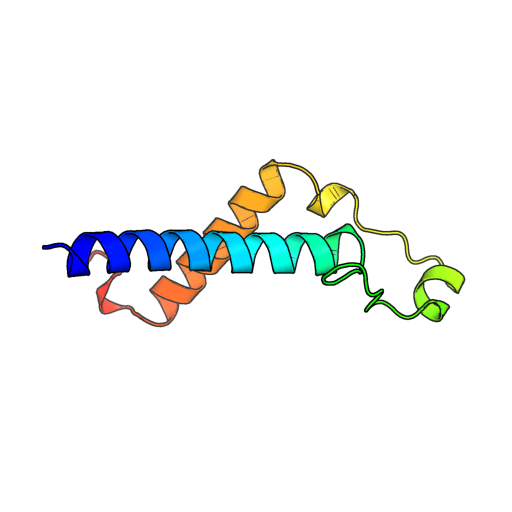 1.00 64.19 77 VAL A C 1
ATOM 590 O O . VAL A 1 77 ? -7.200 12.045 18.940 1.00 64.19 77 VAL A O 1
ATOM 593 N N . GLU A 1 78 ? -5.552 10.522 19.050 1.00 63.06 78 GLU A N 1
ATOM 594 C CA . GLU A 1 78 ? -5.385 10.596 20.503 1.00 63.06 78 GLU A CA 1
ATOM 595 C C . GLU A 1 78 ? -4.913 12.010 20.890 1.00 63.06 78 GLU A C 1
ATOM 597 O O . GLU A 1 78 ? -3.871 12.471 20.414 1.00 63.06 78 GLU A O 1
ATOM 602 N N . GLU A 1 79 ? -5.694 12.711 21.720 1.00 61.84 79 GLU A N 1
ATOM 603 C CA . GLU A 1 79 ? -5.214 13.890 22.448 1.00 61.84 79 GLU A CA 1
ATOM 604 C C . GLU A 1 79 ? -4.158 13.418 23.456 1.00 61.84 79 GLU A C 1
ATOM 606 O O . GLU A 1 79 ? -4.442 12.560 24.293 1.00 61.84 79 GLU A O 1
ATOM 611 N N . ASN A 1 80 ? -2.937 13.946 23.334 1.00 55.88 80 ASN A N 1
ATOM 612 C CA . ASN A 1 80 ? -1.862 13.737 24.310 1.00 55.88 80 ASN A CA 1
ATOM 613 C C . ASN A 1 80 ? -2.049 14.627 25.538 1.00 55.88 80 ASN A C 1
ATOM 615 O O . ASN A 1 80 ? -2.353 15.826 25.333 1.00 55.88 80 ASN A O 1
#

pLDDT: mean 80.73, std 10.42, range [55.88, 93.12]

Secondary structure (DSSP, 8-state):
-HHHHHHHHHHHHHHHHHHHHHHHHHHTSEETTEE-S-HHHHHTT----HHHHSHHHHHHHHHHHHHHHHHH-GGGS---

Nearest PDB structures (foldseek):
  8acy-assembly1_D  TM=8.659E-01  e=5.712E-05  Vibrio cholerae